Protein AF-A0A7R8UCW3-F1 (afdb_monomer_lite)

Radius of gyration: 15.8 Å; chains: 1; bounding box: 30×34×43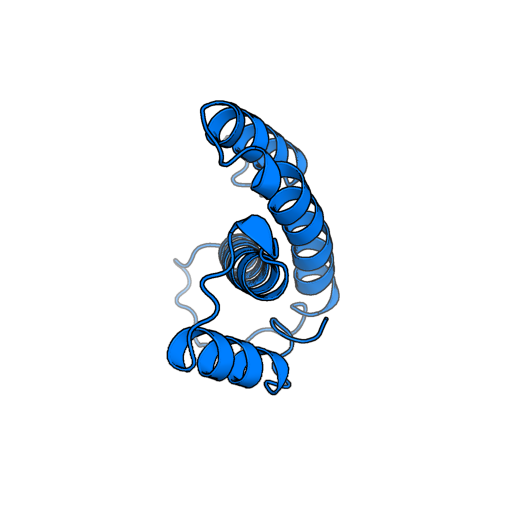 Å

Foldseek 3Di:
DPPPDDDLVVVLVVLCVVQVPDPSNVCSVLLNVQLVVLLVLCVVPVPDPPPDPDPPPDDDCSVVSSVVLSVLSCLLVPDPVPDDPDPVSVVVSVVLCPDPDSSSDD

Organism: Hermetia illucens (NCBI:txid343691)

InterPro domains:
  IPR052295 Odorant-binding protein [PTHR21066] (4-102)

pLDDT: mean 79.79, std 14.68, range [34.44, 97.31]

Sequence (106 aa):
MTSNEFILDKVKENVQTIFNQTNTALFIPILGDGLERCSKFVTENMDTPIEVYLPEDMCDPIPALIAQCTLVDSFLNCPKEQWEDSAACNDVRNFFKSCKHPLFKF

Secondary structure (DSSP, 8-state):
-------HHHHHHHHHHHHTTSGGGGHHHHHHHHHHHHHHHHHHHTTS-------TTPPPSHHHHHHHHHHHHHHHT--TTT----HHHHHHHHHHHH---GGG--

Structure (mmCIF, N/CA/C/O backbone):
data_AF-A0A7R8UCW3-F1
#
_entry.id   AF-A0A7R8UCW3-F1
#
loop_
_atom_site.group_PDB
_atom_site.id
_atom_site.type_symbol
_atom_site.label_atom_id
_atom_site.label_alt_id
_atom_site.label_comp_id
_atom_site.label_asym_id
_atom_site.label_entity_id
_atom_site.label_seq_id
_atom_site.pdbx_PDB_ins_code
_atom_site.Cartn_x
_atom_site.Cartn_y
_atom_site.Cartn_z
_atom_site.occupancy
_atom_site.B_iso_or_equiv
_atom_site.auth_seq_id
_atom_site.auth_comp_id
_atom_site.auth_asym_id
_atom_site.auth_atom_id
_atom_site.pdbx_PDB_model_num
ATOM 1 N N . MET A 1 1 ? 9.633 15.488 -26.936 1.00 34.44 1 MET A N 1
ATOM 2 C CA . MET A 1 1 ? 9.111 14.218 -26.396 1.00 34.44 1 MET A CA 1
ATOM 3 C C . MET A 1 1 ?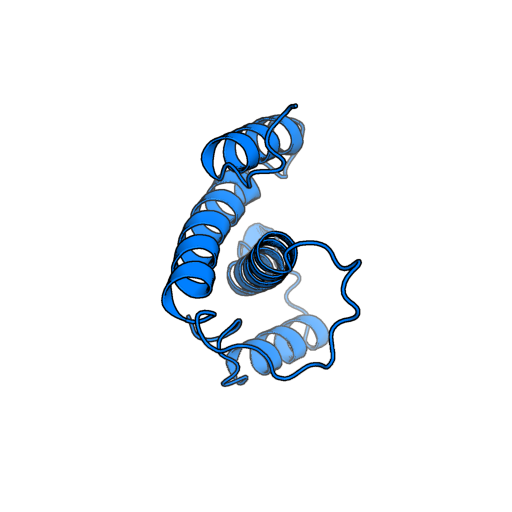 9.197 14.321 -24.888 1.00 34.44 1 MET A C 1
ATOM 5 O O . MET A 1 1 ? 10.302 14.396 -24.374 1.00 34.44 1 MET A O 1
ATOM 9 N N . THR A 1 2 ? 8.075 14.458 -24.188 1.00 45.78 2 THR A N 1
ATOM 10 C CA . THR A 1 2 ? 8.047 14.235 -22.735 1.00 45.78 2 THR A CA 1
ATOM 11 C C . THR A 1 2 ? 8.254 12.738 -22.527 1.00 45.78 2 THR A C 1
ATOM 13 O O . THR A 1 2 ? 7.538 11.960 -23.156 1.00 45.78 2 THR A O 1
ATOM 16 N N . SER A 1 3 ? 9.256 12.313 -21.752 1.00 54.34 3 SER A N 1
ATOM 17 C CA . SER A 1 3 ? 9.363 10.890 -21.416 1.00 54.34 3 SER A CA 1
ATOM 18 C C . SER A 1 3 ? 8.113 10.507 -20.617 1.00 54.34 3 SER A C 1
ATOM 20 O O . SER A 1 3 ? 7.733 11.207 -19.678 1.00 54.34 3 SER A O 1
ATOM 22 N N . ASN A 1 4 ? 7.433 9.431 -21.016 1.00 64.19 4 ASN A N 1
ATOM 23 C CA . ASN A 1 4 ? 6.308 8.851 -20.271 1.00 64.19 4 ASN A CA 1
ATOM 24 C C . ASN A 1 4 ? 6.834 8.017 -19.090 1.00 64.19 4 ASN A C 1
ATOM 26 O O . ASN A 1 4 ? 6.393 6.896 -18.858 1.00 64.19 4 ASN A O 1
ATOM 30 N N . GLU A 1 5 ? 7.842 8.539 -18.398 1.00 71.75 5 GLU A N 1
ATOM 31 C CA . GLU A 1 5 ? 8.523 7.846 -17.318 1.00 71.75 5 GLU A CA 1
ATOM 32 C C . GLU A 1 5 ? 7.725 7.992 -16.022 1.00 71.75 5 GLU A C 1
ATOM 34 O O . GLU A 1 5 ? 7.220 9.069 -15.688 1.00 71.75 5 GLU A O 1
ATOM 39 N N . PHE A 1 6 ? 7.602 6.891 -15.287 1.00 77.12 6 PHE A N 1
ATOM 40 C CA . PHE A 1 6 ? 7.010 6.907 -13.961 1.00 77.12 6 PHE A CA 1
ATOM 41 C C . PHE A 1 6 ? 7.984 7.543 -12.965 1.00 77.12 6 PHE A C 1
ATOM 43 O O . PHE A 1 6 ? 9.042 6.990 -12.678 1.00 77.12 6 PHE A O 1
ATOM 50 N N . ILE A 1 7 ? 7.615 8.701 -12.414 1.00 87.12 7 ILE A N 1
ATOM 51 C CA . ILE A 1 7 ? 8.439 9.441 -11.450 1.00 87.12 7 ILE A CA 1
ATOM 52 C C . ILE A 1 7 ? 7.782 9.348 -10.072 1.00 87.12 7 ILE A C 1
ATOM 54 O O . ILE A 1 7 ? 6.850 10.099 -9.771 1.00 87.12 7 ILE A O 1
ATOM 58 N N . LEU A 1 8 ? 8.277 8.434 -9.233 1.00 84.81 8 LEU A N 1
ATOM 59 C CA . LEU A 1 8 ? 7.721 8.136 -7.907 1.00 84.81 8 LEU A CA 1
ATOM 60 C C . LEU A 1 8 ? 7.545 9.390 -7.037 1.00 84.81 8 LEU A C 1
ATOM 62 O O . LEU A 1 8 ? 6.487 9.584 -6.439 1.00 84.81 8 LEU A O 1
ATOM 66 N N . ASP A 1 9 ? 8.545 10.270 -7.003 1.00 89.94 9 ASP A N 1
ATOM 67 C CA . ASP A 1 9 ? 8.507 11.478 -6.170 1.00 89.94 9 ASP A CA 1
ATOM 68 C C . ASP A 1 9 ? 7.394 12.440 -6.593 1.00 89.94 9 ASP A C 1
ATOM 70 O O . ASP A 1 9 ? 6.686 12.991 -5.751 1.00 89.94 9 ASP A O 1
ATOM 74 N N . LYS A 1 10 ? 7.152 12.558 -7.903 1.00 89.12 10 LYS A N 1
ATOM 75 C CA . LYS A 1 10 ? 6.061 13.376 -8.442 1.00 89.12 10 LYS A CA 1
ATOM 76 C C . LYS A 1 10 ? 4.691 12.780 -8.111 1.00 89.12 10 LYS A C 1
ATOM 78 O O . LYS A 1 10 ? 3.731 13.511 -7.875 1.00 89.12 10 LYS A O 1
ATOM 83 N N . VAL A 1 11 ? 4.584 11.451 -8.067 1.00 87.94 11 VAL A N 1
ATOM 84 C CA . VAL A 1 11 ? 3.355 10.769 -7.629 1.00 87.94 11 VAL A CA 1
ATOM 85 C C . VAL A 1 11 ? 3.091 11.036 -6.145 1.00 87.94 11 VAL A C 1
ATOM 87 O O . VAL A 1 11 ? 1.962 11.368 -5.786 1.00 87.94 11 VAL A O 1
ATOM 90 N N . LYS A 1 12 ? 4.117 10.975 -5.288 1.00 88.19 12 LYS A N 1
ATOM 91 C CA . LYS A 1 12 ? 3.990 11.300 -3.857 1.00 88.19 12 LYS A CA 1
ATOM 92 C C . LYS A 1 12 ? 3.591 12.759 -3.617 1.00 88.19 12 LYS A C 1
ATOM 94 O O . LYS A 1 12 ? 2.715 13.018 -2.795 1.00 88.19 12 LYS A O 1
ATOM 99 N N . GLU A 1 13 ? 4.180 13.701 -4.350 1.00 89.12 13 GLU A N 1
ATOM 100 C CA . GLU A 1 13 ? 3.813 15.124 -4.286 1.00 89.12 13 GLU A CA 1
ATOM 101 C C . GLU A 1 13 ? 2.334 15.345 -4.655 1.00 89.12 13 GLU A C 1
ATOM 103 O O . GLU A 1 13 ? 1.600 16.065 -3.969 1.00 89.12 13 GLU A O 1
ATOM 108 N N . ASN A 1 14 ? 1.857 14.660 -5.700 1.00 87.12 14 ASN A N 1
ATOM 109 C CA . ASN A 1 14 ? 0.448 14.698 -6.088 1.00 87.12 14 ASN A CA 1
ATOM 110 C C . ASN A 1 14 ? -0.466 14.125 -4.994 1.00 87.12 14 ASN A C 1
ATOM 112 O O . ASN A 1 14 ? -1.510 14.713 -4.711 1.00 87.12 14 ASN A O 1
ATOM 116 N N . VAL A 1 15 ? -0.077 13.017 -4.348 1.00 86.25 15 VAL A N 1
ATOM 117 C CA . VAL A 1 15 ? -0.819 12.460 -3.203 1.00 86.25 15 VAL A CA 1
ATOM 118 C C . VAL A 1 15 ? -0.931 13.491 -2.084 1.00 86.25 15 VAL A C 1
ATOM 120 O O . VAL A 1 15 ? -2.032 13.737 -1.600 1.00 86.25 15 VAL A O 1
ATOM 123 N N . GLN A 1 16 ? 0.165 14.152 -1.707 1.00 85.19 16 GLN A N 1
ATOM 124 C CA . GLN A 1 16 ? 0.126 15.199 -0.680 1.00 85.19 16 GLN A CA 1
ATOM 125 C C . GLN A 1 16 ? -0.841 16.323 -1.065 1.00 85.19 16 GLN A C 1
ATOM 127 O O . GLN A 1 16 ? -1.685 16.718 -0.264 1.00 85.19 16 GLN A O 1
ATOM 132 N N . THR A 1 17 ? -0.776 16.798 -2.309 1.00 85.31 17 THR A N 1
ATOM 133 C CA . THR A 1 17 ? -1.623 17.897 -2.792 1.00 85.31 17 THR A CA 1
ATOM 134 C C . THR A 1 17 ? -3.112 17.537 -2.765 1.00 85.31 17 THR A C 1
ATOM 136 O O . THR A 1 17 ? -3.926 18.345 -2.317 1.00 85.31 17 THR A O 1
ATOM 139 N N . ILE A 1 18 ? -3.476 16.326 -3.199 1.00 82.12 18 ILE A N 1
ATOM 140 C CA . ILE A 1 18 ? -4.870 15.855 -3.233 1.00 82.12 18 ILE A CA 1
ATOM 141 C C . ILE A 1 18 ? -5.412 15.644 -1.812 1.00 82.12 18 ILE A C 1
ATOM 143 O O . ILE A 1 18 ? -6.531 16.046 -1.500 1.00 82.12 18 ILE A O 1
ATOM 147 N N . PHE A 1 19 ? -4.622 15.023 -0.936 1.00 80.50 19 PHE A N 1
ATOM 148 C CA . PHE A 1 19 ? -5.092 14.568 0.374 1.00 80.50 19 PHE A CA 1
ATOM 149 C C . PHE A 1 19 ? -4.972 15.623 1.483 1.00 80.50 19 PHE A C 1
ATOM 151 O O . PHE A 1 19 ? -5.566 15.441 2.548 1.00 80.50 19 PHE A O 1
ATOM 158 N N . ASN A 1 20 ? -4.292 16.746 1.229 1.00 73.50 20 ASN A N 1
ATOM 159 C CA . ASN A 1 20 ? -4.194 17.885 2.151 1.00 73.50 20 ASN A CA 1
ATOM 160 C C . ASN A 1 20 ? -5.523 18.627 2.382 1.00 73.50 20 ASN A C 1
ATOM 162 O O . ASN A 1 20 ? -5.585 19.511 3.234 1.00 73.50 20 ASN A O 1
ATOM 166 N N . GLN A 1 21 ? -6.587 18.306 1.640 1.00 60.38 21 GLN A N 1
ATOM 167 C CA . GLN A 1 21 ? -7.823 19.092 1.661 1.00 60.38 21 GLN A CA 1
ATOM 168 C C . GLN A 1 21 ? -8.935 18.563 2.593 1.00 60.38 21 GLN A C 1
ATOM 170 O O . GLN A 1 21 ? -9.996 19.179 2.635 1.00 60.38 21 GLN A O 1
ATOM 175 N N . THR A 1 22 ? -8.752 17.481 3.374 1.00 60.22 22 THR A N 1
ATOM 176 C CA . THR A 1 22 ? -9.830 16.931 4.243 1.00 60.22 22 THR A CA 1
ATOM 177 C C . THR A 1 22 ? -9.325 16.103 5.455 1.00 60.22 22 THR A C 1
ATOM 179 O O . THR A 1 22 ? -8.121 16.015 5.697 1.00 60.22 22 THR A O 1
ATOM 182 N N . ASN A 1 23 ? -10.236 15.416 6.180 1.00 65.50 23 ASN A N 1
ATOM 183 C CA . ASN A 1 23 ? -9.953 14.343 7.168 1.00 65.50 23 ASN A CA 1
ATOM 184 C C . ASN A 1 23 ? -9.110 13.173 6.609 1.00 65.50 23 ASN A C 1
ATOM 186 O O . ASN A 1 23 ? -8.789 12.231 7.330 1.00 65.50 23 ASN A O 1
ATOM 190 N N . THR A 1 24 ? -8.736 13.216 5.332 1.00 74.75 24 THR A N 1
ATOM 191 C CA . THR A 1 24 ? -7.895 12.219 4.683 1.00 74.75 24 THR A CA 1
ATOM 192 C C . THR A 1 24 ? -6.394 12.453 4.866 1.00 74.75 24 THR A C 1
ATOM 194 O O . THR A 1 24 ? -5.607 11.674 4.337 1.00 74.75 24 THR A O 1
ATOM 197 N N . ALA A 1 25 ? -5.968 13.476 5.616 1.00 82.56 25 ALA A N 1
ATOM 198 C CA . ALA A 1 25 ? -4.548 13.722 5.900 1.00 82.56 25 ALA A CA 1
ATOM 199 C C . ALA A 1 25 ? -3.840 12.499 6.524 1.00 82.56 25 ALA A C 1
ATOM 201 O O . ALA A 1 25 ? -2.666 12.257 6.255 1.00 82.56 25 ALA A O 1
ATOM 202 N N . LEU A 1 26 ? -4.574 11.674 7.284 1.00 85.06 26 LEU A N 1
ATOM 203 C CA . LEU A 1 26 ? -4.084 10.407 7.845 1.00 85.06 26 LEU A CA 1
ATOM 204 C C . LEU A 1 26 ? -3.657 9.386 6.773 1.00 85.06 26 LEU A C 1
ATOM 206 O O . LEU A 1 26 ? -2.842 8.512 7.058 1.00 85.06 26 LEU A O 1
ATOM 210 N N . PHE A 1 27 ? -4.164 9.498 5.541 1.00 86.50 27 PHE A N 1
ATOM 211 C CA . PHE A 1 27 ? -3.790 8.619 4.430 1.00 86.50 27 PHE A CA 1
ATOM 212 C C . PHE A 1 27 ? -2.516 9.060 3.706 1.00 86.50 27 PHE A C 1
ATOM 214 O O . PHE A 1 27 ? -1.941 8.246 2.992 1.00 86.50 27 PHE A O 1
ATOM 221 N N . ILE A 1 28 ? -2.035 10.295 3.894 1.00 89.06 28 ILE A N 1
ATOM 222 C CA . ILE A 1 28 ? -0.795 10.779 3.263 1.00 89.06 28 ILE A CA 1
ATOM 223 C C . ILE A 1 28 ? 0.406 9.879 3.600 1.00 89.06 28 ILE A C 1
ATOM 225 O O . ILE A 1 28 ? 1.037 9.395 2.660 1.00 89.06 28 ILE A O 1
ATOM 229 N N . PRO A 1 29 ? 0.729 9.606 4.883 1.00 89.88 29 PRO A N 1
ATOM 230 C CA . PRO A 1 29 ? 1.841 8.713 5.208 1.00 89.88 29 PRO A CA 1
ATOM 231 C C . PRO A 1 29 ? 1.585 7.275 4.735 1.00 89.88 29 PRO A C 1
ATOM 233 O O . PRO A 1 29 ? 2.491 6.633 4.224 1.00 89.88 29 PRO A O 1
ATOM 236 N N . ILE A 1 30 ? 0.342 6.787 4.805 1.00 90.38 30 ILE A N 1
ATOM 237 C CA . ILE A 1 30 ? -0.004 5.419 4.382 1.00 90.38 30 ILE A CA 1
ATOM 238 C C . ILE A 1 30 ? 0.229 5.224 2.885 1.00 90.38 30 ILE A C 1
ATOM 240 O O . ILE A 1 30 ? 0.857 4.252 2.472 1.00 90.38 30 ILE A O 1
ATOM 244 N N . LEU A 1 31 ? -0.264 6.153 2.069 1.00 90.88 31 LEU A N 1
ATOM 245 C CA . LEU A 1 31 ? -0.091 6.115 0.623 1.00 90.88 31 LEU A CA 1
ATOM 246 C C . LEU A 1 31 ? 1.364 6.384 0.233 1.00 90.88 31 LEU A C 1
ATOM 248 O O . LEU A 1 31 ? 1.859 5.739 -0.683 1.00 90.88 31 LEU A O 1
ATOM 252 N N . GLY A 1 32 ? 2.058 7.290 0.928 1.00 91.50 32 GLY A N 1
ATOM 253 C CA . GLY A 1 32 ? 3.480 7.561 0.708 1.00 9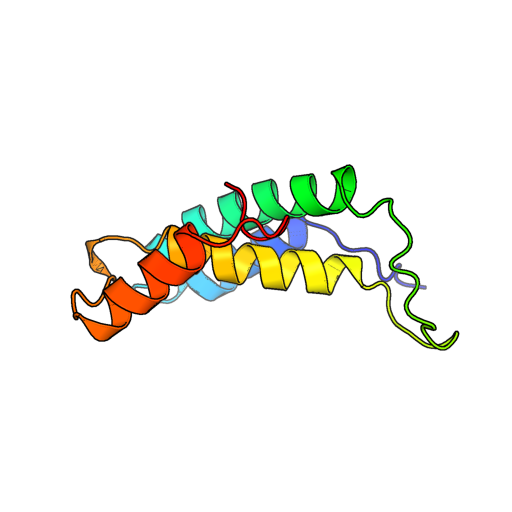1.50 32 GLY A CA 1
ATOM 254 C C . GLY A 1 32 ? 4.352 6.328 0.948 1.00 91.50 32 GLY A C 1
ATOM 255 O O . GLY A 1 32 ? 5.092 5.916 0.053 1.00 91.50 32 GLY A O 1
ATOM 256 N N . ASP A 1 33 ? 4.201 5.693 2.109 1.00 91.31 33 ASP A N 1
ATOM 257 C CA . ASP A 1 33 ? 4.950 4.488 2.466 1.00 91.31 33 ASP A CA 1
ATOM 258 C C . ASP A 1 33 ? 4.553 3.295 1.580 1.00 91.31 33 ASP A C 1
ATOM 260 O O . ASP A 1 33 ? 5.399 2.497 1.169 1.00 91.31 33 ASP A O 1
ATOM 264 N N . GLY A 1 34 ? 3.260 3.176 1.256 1.00 91.12 34 GLY A N 1
ATOM 265 C CA . GLY A 1 34 ? 2.741 2.162 0.343 1.00 91.12 34 GLY A CA 1
ATOM 266 C C . GLY A 1 34 ? 3.306 2.316 -1.070 1.00 91.12 34 GLY A C 1
ATOM 267 O O . GLY A 1 34 ? 3.690 1.325 -1.683 1.00 91.12 34 GLY A O 1
ATOM 268 N N . LEU A 1 35 ? 3.425 3.545 -1.584 1.00 92.00 35 LEU A N 1
ATOM 269 C CA . LEU A 1 35 ? 4.071 3.839 -2.869 1.00 92.00 35 LEU A CA 1
ATOM 270 C C . LEU A 1 35 ? 5.546 3.423 -2.870 1.00 92.00 35 LEU A C 1
ATOM 272 O O . LEU A 1 35 ? 6.012 2.855 -3.854 1.00 92.00 35 LEU A O 1
ATOM 276 N N . GLU A 1 36 ? 6.280 3.658 -1.781 1.00 91.75 36 GLU A N 1
ATOM 277 C CA . GLU A 1 36 ? 7.682 3.232 -1.660 1.00 91.75 36 GLU A CA 1
ATOM 278 C C . GLU A 1 36 ? 7.829 1.715 -1.652 1.00 91.75 36 GLU A C 1
ATOM 280 O O . GLU A 1 36 ? 8.569 1.163 -2.473 1.00 91.75 36 GLU A O 1
ATOM 285 N N . ARG A 1 37 ? 7.099 1.035 -0.756 1.00 89.94 37 ARG A N 1
ATOM 286 C CA . ARG A 1 37 ? 7.117 -0.430 -0.657 1.00 89.94 37 ARG A CA 1
ATOM 287 C C . ARG A 1 37 ? 6.746 -1.072 -1.987 1.00 89.94 37 ARG A C 1
ATOM 289 O O . ARG A 1 37 ? 7.444 -1.973 -2.445 1.00 89.94 37 ARG A O 1
ATOM 296 N N . CYS A 1 38 ? 5.682 -0.585 -2.617 1.00 89.88 38 CYS A N 1
ATOM 297 C CA . CYS A 1 38 ? 5.168 -1.137 -3.861 1.00 89.88 38 CYS A CA 1
ATOM 298 C C . CYS A 1 38 ? 6.045 -0.840 -5.067 1.00 89.88 38 CYS A C 1
ATOM 300 O O . CYS A 1 38 ? 6.253 -1.736 -5.881 1.00 89.88 38 CYS A O 1
ATOM 302 N N . SER A 1 39 ? 6.591 0.374 -5.173 1.00 89.62 39 SER A N 1
ATOM 303 C CA . SER A 1 39 ? 7.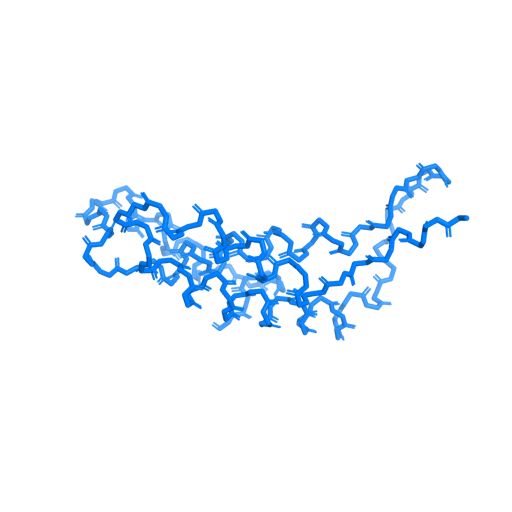548 0.698 -6.230 1.00 89.62 39 SER A CA 1
ATOM 304 C C . SER A 1 39 ? 8.745 -0.237 -6.147 1.00 89.62 39 SER A C 1
ATOM 306 O O . SER A 1 39 ? 9.067 -0.876 -7.141 1.00 89.62 39 SER A O 1
ATOM 308 N N . LYS A 1 40 ? 9.340 -0.384 -4.956 1.00 87.88 40 LYS A N 1
ATOM 309 C CA . LYS A 1 40 ? 10.470 -1.289 -4.732 1.00 87.88 40 LYS A CA 1
ATOM 310 C C . LYS A 1 40 ? 10.110 -2.735 -5.076 1.00 87.88 40 LYS A C 1
ATOM 312 O O . LYS A 1 40 ? 10.816 -3.379 -5.846 1.00 87.88 40 LYS A O 1
ATOM 317 N N . PHE A 1 41 ? 8.991 -3.227 -4.542 1.00 85.38 41 PHE A N 1
ATOM 318 C CA . PHE A 1 41 ? 8.524 -4.589 -4.771 1.00 85.38 41 PHE A CA 1
ATOM 319 C C . PHE A 1 41 ? 8.355 -4.890 -6.268 1.00 85.38 41 PHE A C 1
ATOM 321 O O . PHE A 1 41 ? 8.898 -5.881 -6.756 1.00 85.38 41 PHE A O 1
ATOM 328 N N . VAL A 1 42 ? 7.642 -4.027 -6.999 1.00 83.62 42 VAL A N 1
ATOM 329 C CA . VAL A 1 42 ? 7.393 -4.195 -8.435 1.00 83.62 42 VAL A CA 1
ATOM 330 C C . VAL A 1 42 ? 8.708 -4.155 -9.210 1.00 83.62 42 VAL A C 1
ATOM 332 O O . VAL A 1 42 ? 8.962 -5.072 -9.982 1.00 83.62 42 VAL A O 1
ATOM 335 N N . THR A 1 43 ? 9.583 -3.177 -8.956 1.00 82.12 43 THR A N 1
ATOM 336 C CA . THR A 1 43 ? 10.866 -3.074 -9.673 1.00 82.12 43 THR A CA 1
ATOM 337 C C . THR A 1 43 ? 11.810 -4.245 -9.406 1.00 82.12 43 THR A C 1
ATOM 339 O O . THR A 1 43 ? 12.573 -4.612 -10.287 1.00 82.12 43 THR A O 1
ATOM 342 N N . GLU A 1 44 ? 11.774 -4.842 -8.210 1.00 83.38 44 GLU A N 1
ATOM 343 C CA . GLU A 1 44 ? 12.671 -5.948 -7.841 1.00 83.38 44 GLU A CA 1
ATOM 344 C C . GLU A 1 44 ? 12.137 -7.332 -8.246 1.00 83.38 44 GLU A C 1
ATOM 346 O O . GLU A 1 44 ? 12.915 -8.276 -8.350 1.00 83.38 44 GLU A O 1
ATOM 351 N N . ASN A 1 45 ? 10.819 -7.487 -8.433 1.00 75.50 45 ASN A N 1
ATOM 352 C CA . ASN A 1 45 ? 10.188 -8.807 -8.593 1.00 75.50 45 ASN A CA 1
ATOM 353 C C . ASN A 1 45 ? 9.445 -8.996 -9.924 1.00 75.50 45 ASN A C 1
ATOM 355 O O . ASN A 1 45 ? 9.137 -10.134 -10.280 1.00 75.50 45 ASN A O 1
ATOM 359 N N . MET A 1 46 ? 9.158 -7.924 -10.668 1.00 68.75 46 MET A N 1
ATOM 360 C CA . MET A 1 46 ? 8.466 -7.988 -11.966 1.00 68.75 46 MET A CA 1
ATOM 361 C C . MET A 1 46 ? 9.427 -8.016 -13.166 1.00 68.75 46 MET A C 1
ATOM 363 O O . MET A 1 46 ? 9.025 -7.714 -14.281 1.00 68.75 46 MET A O 1
ATOM 367 N N . ASP A 1 47 ? 10.672 -8.457 -12.957 1.00 58.50 47 ASP A N 1
ATOM 368 C CA . ASP A 1 47 ? 11.613 -8.830 -14.031 1.00 58.50 47 ASP A CA 1
ATOM 369 C C . ASP A 1 47 ? 11.210 -10.135 -14.745 1.00 58.50 47 ASP A C 1
ATOM 371 O O . ASP A 1 47 ? 11.818 -10.544 -15.735 1.00 58.50 47 ASP A O 1
ATOM 375 N N . THR A 1 48 ? 10.178 -10.823 -14.245 1.00 51.19 48 THR A N 1
ATOM 376 C CA . THR A 1 48 ? 9.583 -11.938 -14.977 1.00 51.19 48 THR A CA 1
ATOM 377 C C . THR A 1 48 ? 8.719 -11.359 -16.091 1.00 51.19 48 THR A C 1
ATOM 379 O O . THR A 1 48 ? 7.753 -10.655 -15.787 1.00 51.19 48 THR A O 1
ATOM 382 N N . PRO A 1 49 ? 9.015 -11.651 -17.375 1.00 46.91 49 PRO A N 1
ATOM 383 C CA . PRO A 1 49 ? 8.059 -11.369 -18.420 1.00 46.91 49 PRO A CA 1
ATOM 384 C C . PRO A 1 49 ? 6.822 -12.157 -18.030 1.00 46.91 49 PRO A C 1
ATOM 386 O O . PRO A 1 49 ? 6.838 -13.389 -18.003 1.00 46.91 49 PRO A O 1
ATOM 389 N N . ILE A 1 50 ? 5.760 -11.452 -17.650 1.00 51.59 50 ILE A N 1
ATOM 390 C CA . ILE A 1 50 ? 4.458 -12.080 -17.641 1.00 51.59 50 ILE A CA 1
ATOM 391 C C . ILE A 1 50 ? 4.308 -12.516 -19.099 1.00 51.59 50 ILE A C 1
ATOM 393 O O . ILE A 1 50 ? 4.225 -11.654 -19.973 1.00 51.59 50 ILE A O 1
ATOM 397 N N . GLU A 1 51 ? 4.375 -13.822 -19.384 1.00 47.00 51 GLU A N 1
ATOM 398 C CA . GLU A 1 51 ? 4.083 -14.400 -20.705 1.00 47.00 51 GLU A CA 1
ATOM 399 C C . GLU A 1 51 ? 2.586 -14.221 -21.008 1.00 47.00 51 GLU A C 1
ATOM 401 O O . GLU A 1 51 ? 1.848 -15.145 -21.337 1.00 47.00 51 GLU A O 1
ATOM 406 N N . VAL A 1 52 ? 2.077 -13.009 -20.839 1.00 52.75 52 VAL A N 1
ATOM 407 C CA . VAL A 1 52 ? 0.868 -12.589 -21.497 1.00 52.75 52 VAL A CA 1
ATOM 408 C C . VAL A 1 52 ? 1.330 -12.233 -22.897 1.00 52.75 52 VAL A C 1
ATOM 410 O O . VAL A 1 52 ? 2.260 -11.448 -23.076 1.00 52.75 52 VAL A O 1
ATOM 413 N N . TYR A 1 53 ? 0.684 -12.821 -23.896 1.00 53.56 53 TYR A N 1
ATOM 414 C CA . TYR A 1 53 ? 0.683 -12.289 -25.253 1.00 53.56 53 TYR A CA 1
ATOM 415 C C . TYR A 1 53 ? 0.093 -10.873 -25.199 1.00 53.56 53 TYR A C 1
ATOM 417 O O . TYR A 1 53 ? -1.102 -10.669 -25.407 1.00 53.56 53 TYR A O 1
ATOM 425 N N . LEU A 1 54 ? 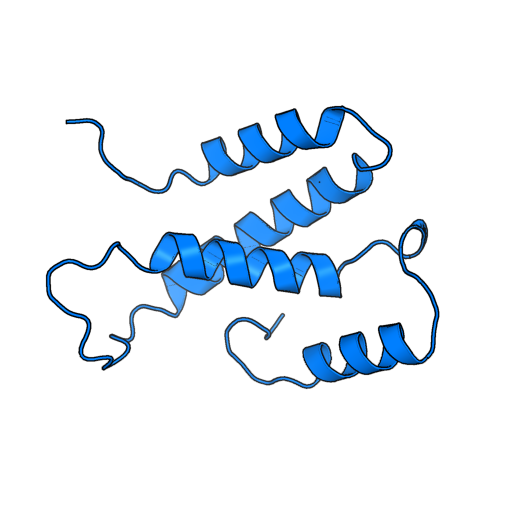0.917 -9.904 -24.812 1.00 57.06 54 LEU A N 1
ATOM 426 C CA . LEU A 1 54 ? 0.571 -8.501 -24.784 1.00 57.06 54 LEU A CA 1
ATOM 427 C C . LEU A 1 54 ? 0.738 -7.988 -26.222 1.00 57.06 54 LEU A C 1
ATOM 429 O O . LEU A 1 54 ? 1.853 -8.054 -26.740 1.00 57.06 54 LEU A O 1
ATOM 433 N N . PRO A 1 55 ? -0.329 -7.537 -26.910 1.00 63.16 55 PRO A N 1
ATOM 434 C CA . PRO A 1 55 ? -0.184 -6.843 -28.188 1.00 63.16 55 PRO A CA 1
ATOM 435 C C . PRO A 1 55 ? 0.854 -5.713 -28.107 1.00 63.16 55 PRO A C 1
ATOM 437 O O . PRO A 1 55 ? 0.965 -5.048 -27.077 1.00 63.16 55 PRO A O 1
ATOM 440 N N . GLU A 1 56 ? 1.578 -5.492 -29.210 1.00 63.31 56 GLU A N 1
ATOM 441 C CA . GLU A 1 56 ? 2.702 -4.541 -29.329 1.00 63.31 56 GLU A CA 1
ATOM 442 C C . GLU A 1 56 ? 2.343 -3.088 -28.946 1.00 63.31 56 GLU A C 1
ATOM 444 O O . GLU A 1 56 ? 3.232 -2.295 -28.646 1.00 63.31 56 GLU A O 1
ATOM 449 N N . ASP A 1 57 ? 1.050 -2.757 -28.885 1.00 72.00 57 ASP A N 1
ATOM 450 C CA . ASP A 1 57 ? 0.523 -1.421 -28.583 1.00 72.00 57 ASP A CA 1
ATOM 451 C C . ASP A 1 57 ? 0.211 -1.169 -27.093 1.00 72.00 57 ASP A C 1
ATOM 453 O O . ASP A 1 57 ? -0.458 -0.184 -26.763 1.00 72.00 57 ASP A O 1
ATOM 457 N N . MET A 1 58 ? 0.620 -2.043 -26.166 1.00 70.12 58 MET A N 1
ATOM 458 C CA . MET A 1 58 ? 0.304 -1.832 -24.749 1.00 70.12 58 MET A CA 1
ATOM 459 C C . MET A 1 58 ? 1.285 -0.934 -24.000 1.00 70.12 58 MET A C 1
ATOM 461 O O . MET A 1 58 ? 2.497 -0.966 -24.194 1.00 70.12 58 MET A O 1
ATOM 465 N N . CYS A 1 59 ? 0.711 -0.129 -23.100 1.00 76.50 59 CYS A N 1
ATOM 466 C CA . CYS A 1 59 ? 1.448 0.668 -22.131 1.00 76.50 59 CYS A CA 1
ATOM 467 C C . CYS A 1 59 ? 2.335 -0.224 -21.258 1.00 76.50 59 CYS A C 1
ATOM 469 O O . CYS A 1 59 ? 1.980 -1.364 -20.955 1.00 76.50 59 CYS A O 1
ATOM 471 N N . ASP A 1 60 ? 3.434 0.350 -20.776 1.00 77.75 60 ASP A N 1
ATOM 472 C CA . ASP A 1 60 ? 4.221 -0.238 -19.698 1.00 77.75 60 ASP A CA 1
ATOM 473 C C . ASP A 1 60 ? 3.291 -0.602 -18.512 1.00 77.75 60 ASP A C 1
ATOM 475 O O . ASP A 1 60 ? 2.568 0.274 -18.018 1.00 77.75 60 ASP A O 1
ATOM 479 N N . PRO A 1 61 ? 3.246 -1.875 -18.070 1.00 79.12 61 PRO A N 1
ATOM 480 C CA . PRO A 1 61 ? 2.372 -2.308 -16.984 1.00 79.12 61 PRO A CA 1
ATOM 481 C C . PRO A 1 61 ? 2.855 -1.859 -15.597 1.00 79.12 61 PRO A C 1
ATOM 483 O O . PRO A 1 61 ? 2.070 -1.885 -14.645 1.00 79.12 61 PRO A O 1
ATOM 486 N N . ILE A 1 62 ? 4.117 -1.439 -15.453 1.00 83.81 62 ILE A N 1
ATOM 487 C CA . ILE A 1 62 ? 4.741 -1.128 -14.161 1.00 83.81 62 ILE A CA 1
ATOM 488 C C . ILE A 1 62 ? 3.953 -0.077 -13.358 1.00 83.81 62 ILE A C 1
ATOM 490 O O . ILE A 1 62 ? 3.635 -0.353 -12.197 1.00 83.81 62 ILE A O 1
ATOM 494 N N . PRO A 1 63 ? 3.535 1.077 -13.920 1.00 84.88 63 PRO A N 1
ATOM 495 C CA . PRO A 1 63 ? 2.767 2.071 -13.170 1.00 84.88 63 PRO A CA 1
ATOM 496 C C . PRO A 1 63 ? 1.436 1.528 -12.635 1.00 84.88 63 PRO A C 1
ATOM 498 O O . PRO A 1 63 ? 1.037 1.852 -11.515 1.00 84.88 63 PRO A O 1
ATOM 501 N N . ALA A 1 64 ? 0.753 0.684 -13.415 1.00 84.25 64 ALA A N 1
ATOM 502 C CA .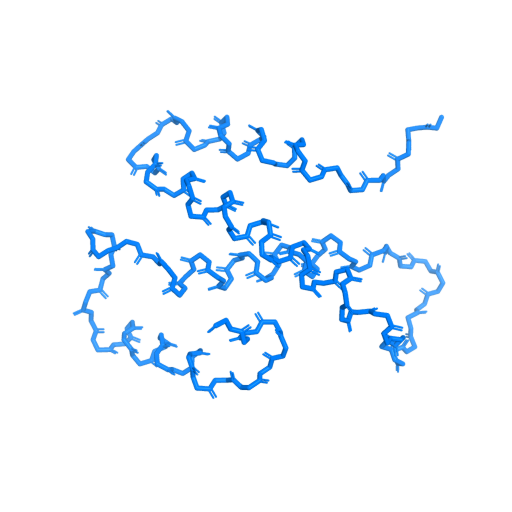 ALA A 1 64 ? -0.518 0.085 -13.014 1.00 84.25 64 ALA A CA 1
ATOM 503 C C . ALA A 1 64 ? -0.326 -0.927 -11.875 1.00 84.25 64 ALA A C 1
ATOM 505 O O . ALA A 1 64 ? -1.109 -0.944 -10.923 1.00 84.25 64 ALA A O 1
ATOM 506 N N . LEU A 1 65 ? 0.743 -1.723 -11.935 1.00 85.62 65 LEU A N 1
ATOM 507 C CA . LEU A 1 65 ? 1.100 -2.675 -10.884 1.00 85.62 65 LEU A CA 1
ATOM 508 C C . LEU A 1 65 ? 1.460 -1.968 -9.574 1.00 85.62 65 LEU A C 1
ATOM 510 O O . LEU A 1 65 ? 1.002 -2.391 -8.511 1.00 85.62 65 LEU A O 1
ATOM 514 N N . ILE A 1 66 ? 2.216 -0.866 -9.641 1.00 87.94 66 ILE A N 1
ATOM 515 C CA . ILE A 1 66 ? 2.529 -0.040 -8.467 1.00 87.94 66 ILE A CA 1
ATOM 516 C C . ILE A 1 66 ? 1.236 0.520 -7.867 1.00 87.94 66 ILE A C 1
ATOM 518 O O . ILE A 1 66 ? 1.010 0.362 -6.671 1.00 87.94 66 ILE A O 1
ATOM 522 N N . ALA A 1 67 ? 0.351 1.097 -8.686 1.00 88.25 67 ALA A N 1
ATOM 523 C CA . ALA A 1 67 ? -0.916 1.653 -8.212 1.00 88.25 67 ALA A CA 1
ATOM 524 C C . ALA A 1 67 ? -1.815 0.594 -7.548 1.00 88.25 67 ALA A C 1
ATOM 526 O O . ALA A 1 67 ? -2.369 0.834 -6.474 1.00 88.25 67 ALA A O 1
ATOM 527 N N . GLN A 1 68 ? -1.938 -0.591 -8.154 1.00 88.69 68 GLN A N 1
ATOM 528 C CA . GLN A 1 68 ? -2.737 -1.686 -7.603 1.00 88.69 68 GLN A CA 1
ATOM 529 C C . GLN A 1 68 ? -2.156 -2.211 -6.286 1.00 88.69 68 GLN A C 1
ATOM 531 O O . GLN A 1 68 ? -2.900 -2.460 -5.337 1.00 88.69 68 GLN A O 1
ATOM 536 N N . CYS A 1 69 ? -0.832 -2.342 -6.215 1.00 89.75 69 CYS A N 1
ATOM 537 C CA . CYS A 1 69 ? -0.131 -2.703 -4.992 1.00 89.75 69 CYS A CA 1
ATOM 538 C C . CYS A 1 69 ? -0.393 -1.675 -3.883 1.00 89.75 69 CYS A C 1
ATOM 540 O O . CYS A 1 69 ? -0.827 -2.047 -2.794 1.00 89.75 69 CYS A O 1
ATOM 542 N N . THR A 1 70 ? -0.206 -0.381 -4.167 1.00 91.62 70 THR A N 1
ATOM 543 C CA . THR A 1 70 ? -0.398 0.696 -3.186 1.00 91.62 70 THR A CA 1
ATOM 544 C C . THR A 1 70 ? -1.836 0.744 -2.682 1.00 91.62 70 THR A C 1
ATOM 546 O O . THR A 1 70 ? -2.060 0.960 -1.493 1.00 91.62 70 THR A O 1
ATOM 549 N N . LEU A 1 71 ? -2.819 0.495 -3.553 1.00 90.19 71 LEU A N 1
ATOM 550 C CA . LEU A 1 71 ? -4.218 0.421 -3.147 1.00 90.19 71 LEU A CA 1
ATOM 551 C C . LEU A 1 71 ? -4.436 -0.680 -2.101 1.00 90.19 71 LEU A C 1
ATOM 553 O O . LEU A 1 71 ? -5.039 -0.420 -1.059 1.00 90.19 71 LEU A O 1
ATOM 557 N N . VAL A 1 72 ? -3.920 -1.888 -2.336 1.00 90.00 72 VAL A N 1
ATOM 558 C CA . VAL A 1 72 ? -4.100 -2.991 -1.384 1.00 90.00 72 VAL A CA 1
ATOM 559 C C . VAL A 1 72 ? -3.287 -2.790 -0.109 1.00 90.00 72 VAL A C 1
ATOM 561 O O . VAL A 1 72 ? -3.814 -3.029 0.977 1.00 90.00 72 VAL A O 1
ATOM 564 N N . ASP A 1 73 ? -2.056 -2.288 -0.209 1.00 90.88 73 ASP A N 1
ATOM 565 C CA . ASP A 1 73 ? -1.253 -1.918 0.961 1.00 90.88 73 ASP A CA 1
ATOM 566 C C . ASP A 1 73 ? -1.994 -0.885 1.830 1.00 90.88 73 ASP A C 1
ATOM 568 O O . ASP A 1 73 ? -2.139 -1.082 3.038 1.00 90.88 73 ASP A O 1
ATOM 572 N N . SER A 1 74 ? -2.577 0.151 1.219 1.00 90.00 74 SER A N 1
ATOM 573 C CA . SER A 1 74 ? -3.333 1.176 1.947 1.00 90.00 74 SER A CA 1
ATOM 574 C C . SER A 1 74 ? -4.597 0.629 2.618 1.00 90.00 74 SER A C 1
ATOM 576 O O . SER A 1 74 ? -4.919 1.020 3.740 1.00 90.00 74 SER A O 1
ATOM 578 N N . PHE A 1 75 ? -5.283 -0.329 1.986 1.00 91.38 75 PHE A N 1
ATOM 579 C CA . PHE A 1 75 ? -6.421 -1.027 2.583 1.00 91.38 75 PHE A CA 1
ATOM 580 C C . PHE A 1 75 ? -5.991 -1.873 3.790 1.00 91.38 75 PHE A C 1
ATOM 582 O O . PHE A 1 75 ? -6.601 -1.808 4.861 1.00 91.38 75 PHE A O 1
ATOM 589 N N . LEU A 1 76 ? -4.906 -2.640 3.652 1.00 90.31 76 LEU A N 1
ATOM 590 C CA . LEU A 1 76 ? -4.380 -3.484 4.724 1.00 90.31 76 LEU A CA 1
ATOM 591 C C . LEU A 1 76 ? -3.857 -2.665 5.908 1.00 90.31 76 LEU A C 1
ATOM 593 O O . LEU A 1 76 ? -4.027 -3.100 7.052 1.00 90.31 76 LEU A O 1
ATOM 597 N N . ASN A 1 77 ? -3.319 -1.474 5.645 1.00 89.94 77 ASN A N 1
ATOM 598 C CA . ASN A 1 77 ? -2.773 -0.539 6.629 1.00 89.94 77 ASN A CA 1
ATOM 599 C C . ASN A 1 77 ? -3.735 0.597 7.017 1.00 89.94 77 ASN A C 1
ATOM 601 O O . ASN A 1 77 ? -3.317 1.545 7.677 1.00 89.94 77 ASN A O 1
ATOM 605 N N . CYS A 1 78 ? -5.020 0.500 6.655 1.00 90.19 78 CYS A N 1
ATOM 606 C CA . CYS A 1 78 ? -6.021 1.514 6.987 1.00 90.19 78 CYS A CA 1
ATOM 607 C C . CYS A 1 78 ? -6.022 1.821 8.507 1.00 90.19 78 CYS A C 1
ATOM 609 O O . CYS A 1 78 ? -6.035 0.858 9.298 1.00 90.19 78 CYS A O 1
ATOM 611 N N . PRO A 1 79 ? -5.999 3.114 8.923 1.00 88.19 79 PRO A N 1
ATOM 612 C CA . PRO A 1 79 ? -5.956 3.512 10.330 1.00 88.19 79 PRO A CA 1
ATOM 613 C C . PRO A 1 79 ? -7.132 2.939 11.109 1.00 88.19 79 PRO A C 1
ATOM 615 O O . PRO A 1 79 ? -8.242 2.849 10.586 1.00 88.19 79 PRO A O 1
ATOM 618 N N . LYS A 1 80 ? -6.923 2.613 12.387 1.00 89.44 80 LYS A N 1
ATOM 619 C CA . LYS A 1 80 ? -7.996 2.067 13.234 1.00 89.44 80 LYS A CA 1
ATOM 620 C C . LYS A 1 80 ? -9.156 3.048 13.382 1.00 89.44 80 LYS A C 1
ATOM 622 O O . LYS A 1 80 ? -10.300 2.624 13.427 1.00 89.44 80 LYS A O 1
ATOM 627 N N . GLU A 1 81 ? -8.862 4.343 13.405 1.00 88.50 81 GLU A N 1
ATOM 628 C CA . GLU A 1 81 ? -9.833 5.430 13.540 1.00 88.50 81 GLU A CA 1
ATOM 629 C C . GLU A 1 81 ? -10.720 5.595 12.297 1.00 88.50 81 GLU A C 1
ATOM 631 O O . GLU A 1 81 ? -11.762 6.237 12.377 1.00 88.50 81 GLU A O 1
ATOM 636 N N . GLN A 1 82 ? -10.293 5.059 11.148 1.00 89.25 82 GLN A N 1
ATOM 637 C CA . GLN A 1 82 ? -11.019 5.108 9.872 1.00 89.25 82 GLN A CA 1
ATOM 638 C C . GLN A 1 82 ? -11.543 3.729 9.447 1.00 89.25 82 GLN A C 1
ATOM 640 O O . GLN A 1 82 ? -12.234 3.611 8.436 1.00 89.25 82 GLN A O 1
ATOM 645 N N . TRP A 1 83 ? -11.187 2.677 10.186 1.00 92.69 83 TRP A N 1
ATOM 646 C CA . TRP A 1 83 ? -11.597 1.321 9.878 1.00 92.69 83 TRP A CA 1
ATOM 647 C C . TRP A 1 83 ? -13.021 1.072 10.366 1.00 92.69 83 TRP A C 1
ATOM 649 O O . TRP A 1 83 ? -13.309 1.181 11.556 1.00 92.69 83 TRP A O 1
ATOM 659 N N . GLU A 1 84 ? -13.895 0.675 9.446 1.00 94.88 84 GLU A N 1
ATOM 660 C CA . GLU A 1 84 ? -15.222 0.177 9.789 1.00 94.88 84 GLU A CA 1
ATOM 661 C C . GLU A 1 84 ? -15.092 -1.233 10.384 1.00 94.88 84 GLU A C 1
ATOM 663 O O . GLU A 1 84 ? -14.857 -2.207 9.663 1.00 94.88 84 GLU A O 1
ATOM 668 N N . ASP A 1 85 ? -15.240 -1.352 11.706 1.00 95.12 85 ASP A N 1
ATOM 669 C CA . ASP A 1 85 ? -15.090 -2.614 12.444 1.00 95.12 85 ASP A CA 1
ATOM 670 C C . ASP A 1 85 ? -16.345 -3.502 12.351 1.00 95.12 85 ASP A C 1
ATOM 672 O O . ASP A 1 85 ? -16.969 -3.884 13.341 1.00 95.12 85 ASP A O 1
ATOM 676 N N . SER A 1 86 ? -16.739 -3.816 11.117 1.00 97.19 86 SER A N 1
ATOM 677 C CA . SER A 1 86 ? -17.819 -4.752 10.813 1.00 97.19 86 SER A CA 1
ATOM 678 C C . SER A 1 86 ? -17.269 -6.136 10.461 1.00 97.19 86 SER A C 1
ATOM 680 O O . SER A 1 86 ? -16.155 -6.275 9.949 1.00 97.19 86 SER A O 1
ATOM 682 N N . ALA A 1 87 ? -18.076 -7.181 10.672 1.00 97.31 87 ALA A N 1
ATOM 683 C CA . ALA A 1 87 ? -17.710 -8.547 10.290 1.00 97.31 87 ALA A CA 1
ATOM 684 C C . ALA A 1 87 ? -17.322 -8.641 8.802 1.00 97.31 87 ALA A C 1
ATOM 686 O O . ALA A 1 87 ? -16.273 -9.183 8.472 1.00 97.31 87 ALA A O 1
ATOM 687 N N . ALA A 1 88 ? -18.106 -8.013 7.918 1.00 96.19 88 ALA A N 1
ATOM 688 C CA . ALA A 1 88 ? -17.845 -8.016 6.481 1.00 96.19 88 ALA A CA 1
ATOM 689 C C . ALA A 1 88 ? -16.497 -7.362 6.120 1.00 96.19 88 ALA A C 1
ATOM 691 O O . ALA A 1 88 ? -15.733 -7.916 5.330 1.00 96.19 88 ALA A O 1
ATOM 692 N N . CYS A 1 89 ? -16.171 -6.209 6.713 1.00 95.06 89 CYS A N 1
ATOM 693 C CA . CYS A 1 89 ? -14.888 -5.542 6.476 1.00 95.06 89 CYS A CA 1
ATOM 694 C C . CYS A 1 89 ? -13.715 -6.390 6.986 1.00 95.06 89 CYS A C 1
ATOM 696 O O . CYS A 1 89 ? -12.699 -6.536 6.297 1.00 95.06 89 CYS A O 1
ATOM 698 N N . ASN A 1 90 ? -13.861 -6.983 8.171 1.00 95.56 90 ASN A N 1
ATOM 699 C CA . ASN A 1 90 ? -12.832 -7.819 8.781 1.00 95.56 90 ASN A CA 1
ATOM 700 C C . ASN A 1 90 ? -12.580 -9.107 7.990 1.00 95.56 90 ASN A C 1
ATOM 702 O O . ASN A 1 90 ? -11.421 -9.479 7.800 1.00 95.56 90 ASN A O 1
ATOM 706 N N . ASP A 1 91 ? -13.626 -9.742 7.463 1.00 95.12 91 ASP A N 1
ATOM 707 C CA . ASP A 1 91 ? -13.504 -10.937 6.626 1.00 95.12 91 ASP A CA 1
ATOM 708 C C . ASP A 1 91 ? -12.702 -10.648 5.353 1.00 95.12 91 ASP A C 1
ATOM 710 O O . ASP A 1 91 ? -11.766 -11.380 5.025 1.00 95.12 91 ASP A O 1
ATOM 714 N N . VAL A 1 92 ? -12.988 -9.529 4.677 1.00 92.50 92 VAL A N 1
ATOM 715 C CA . VAL A 1 92 ? -12.234 -9.105 3.487 1.00 92.50 92 VAL A CA 1
ATOM 716 C C . VAL A 1 92 ? -10.775 -8.801 3.841 1.00 92.50 92 VAL A C 1
ATOM 718 O O . VAL A 1 92 ? -9.864 -9.254 3.146 1.00 92.50 92 VAL A O 1
ATOM 721 N N . ARG A 1 93 ? -10.514 -8.090 4.947 1.00 91.00 93 ARG A N 1
ATOM 722 C CA . ARG A 1 93 ? -9.140 -7.804 5.402 1.00 91.00 93 ARG A CA 1
ATOM 723 C C . ARG A 1 93 ? -8.362 -9.082 5.701 1.00 91.00 93 ARG A C 1
ATOM 725 O O . ARG A 1 93 ? -7.195 -9.191 5.328 1.00 91.00 93 ARG A O 1
ATOM 732 N N . ASN A 1 94 ? -9.001 -10.051 6.347 1.00 90.88 94 ASN A N 1
ATOM 733 C CA . ASN A 1 94 ? -8.396 -11.341 6.663 1.00 90.88 94 ASN A CA 1
ATOM 734 C C . ASN A 1 94 ? -8.140 -12.172 5.404 1.00 90.88 94 ASN A C 1
ATOM 736 O O . ASN A 1 94 ? -7.080 -12.788 5.292 1.00 90.88 94 ASN A O 1
ATOM 740 N N . PHE A 1 95 ? -9.052 -12.131 4.430 1.00 89.69 95 PHE A N 1
ATOM 741 C CA . PHE A 1 95 ? -8.840 -12.750 3.127 1.00 89.69 95 PHE A CA 1
ATOM 742 C C . PHE A 1 95 ? -7.584 -12.192 2.446 1.00 89.69 95 PHE A C 1
ATOM 744 O O . PHE A 1 95 ? -6.688 -12.969 2.118 1.00 89.69 95 PHE A O 1
ATOM 751 N N . PHE A 1 96 ? -7.450 -10.865 2.325 1.00 86.12 96 PHE A N 1
ATOM 752 C CA . PHE A 1 96 ? -6.260 -10.254 1.719 1.00 86.12 96 PHE A CA 1
ATOM 753 C C . PHE A 1 96 ? -4.966 -10.591 2.472 1.00 86.12 96 PHE A C 1
ATOM 755 O O . PHE A 1 96 ? -3.964 -10.889 1.830 1.00 86.12 96 PHE A O 1
ATOM 762 N N . LYS A 1 97 ? -4.989 -10.636 3.811 1.00 84.75 97 LYS A N 1
ATOM 763 C CA . LYS A 1 97 ? -3.836 -11.076 4.624 1.00 84.75 97 LYS A CA 1
ATOM 764 C C . LYS A 1 97 ? -3.458 -12.545 4.411 1.00 84.75 97 LYS A C 1
ATOM 766 O O . LYS A 1 97 ? -2.312 -12.921 4.636 1.00 84.75 97 LYS A O 1
ATOM 771 N N . SER A 1 98 ? -4.410 -13.390 4.017 1.00 85.12 98 SER A N 1
ATOM 772 C CA . SER A 1 98 ? -4.165 -14.812 3.746 1.00 85.12 98 SER A CA 1
ATOM 773 C C . SER A 1 98 ? -3.573 -15.069 2.354 1.00 85.12 98 SER A C 1
ATOM 775 O O . SER A 1 98 ? -2.996 -16.134 2.106 1.00 85.12 98 SER A O 1
ATOM 777 N N . CYS A 1 99 ? -3.695 -14.102 1.439 1.00 79.75 99 CYS A N 1
ATOM 778 C CA . CYS A 1 99 ? -3.203 -14.222 0.076 1.00 79.75 99 CYS A CA 1
ATOM 779 C C . CYS A 1 99 ? -1.671 -14.290 0.045 1.00 79.75 99 CYS A C 1
ATOM 781 O O . CYS A 1 99 ? -0.973 -13.420 0.548 1.00 79.75 99 CYS A O 1
ATOM 783 N N . LYS A 1 100 ? -1.127 -15.298 -0.646 1.00 67.62 100 LYS A N 1
ATOM 784 C CA . LYS A 1 100 ? 0.324 -15.437 -0.878 1.00 67.62 100 LYS A CA 1
ATOM 785 C C . LYS A 1 100 ? 0.809 -14.721 -2.144 1.00 67.62 100 LYS A C 1
ATOM 787 O O . LYS A 1 100 ? 1.935 -14.973 -2.577 1.00 67.62 100 LYS A O 1
ATOM 792 N N . HIS A 1 101 ? -0.043 -13.902 -2.762 1.00 63.25 101 HIS A N 1
ATOM 793 C CA . HIS A 1 101 ? 0.274 -13.233 -4.019 1.00 63.25 101 HIS A CA 1
ATOM 794 C C . HIS A 1 101 ? 1.447 -12.265 -3.815 1.00 63.25 101 HIS A C 1
ATOM 796 O O . HIS A 1 101 ? 1.497 -11.613 -2.772 1.00 63.25 101 HIS A O 1
ATOM 802 N N . PRO A 1 102 ? 2.362 -12.125 -4.786 1.00 56.62 102 PRO A N 1
ATOM 803 C CA . PRO A 1 102 ? 3.524 -11.259 -4.622 1.00 56.62 102 PRO A CA 1
ATOM 804 C C . PRO A 1 102 ? 3.138 -9.795 -4.327 1.00 56.62 102 PRO A C 1
ATOM 806 O O . PRO A 1 102 ? 3.707 -9.194 -3.429 1.00 56.62 102 PRO A O 1
ATOM 809 N N . LEU A 1 103 ? 2.069 -9.278 -4.953 1.00 56.03 103 LEU A N 1
ATOM 810 C CA . LEU A 1 103 ? 1.518 -7.938 -4.658 1.00 56.03 103 LEU A CA 1
ATOM 811 C C . LEU A 1 103 ? 0.858 -7.794 -3.268 1.00 56.03 103 LEU A C 1
ATOM 813 O O . LEU A 1 103 ? 0.460 -6.690 -2.913 1.00 56.03 103 LEU A O 1
ATOM 817 N N . PHE A 1 104 ? 0.678 -8.886 -2.516 1.00 57.00 104 PHE A N 1
ATOM 818 C CA . PHE A 1 104 ? -0.017 -8.921 -1.217 1.00 57.00 104 PHE A CA 1
ATOM 819 C C . PHE A 1 104 ? 0.853 -9.489 -0.084 1.00 57.00 104 PHE A C 1
ATOM 821 O O . PHE A 1 104 ? 0.358 -9.692 1.022 1.00 57.00 104 PHE A O 1
ATOM 828 N N . LYS A 1 105 ? 2.139 -9.765 -0.340 1.00 53.28 105 LYS A N 1
ATOM 829 C CA . LYS A 1 105 ? 3.094 -10.190 0.687 1.00 53.28 105 LYS A CA 1
ATOM 830 C C . LYS A 1 105 ? 3.797 -8.964 1.269 1.00 53.28 105 LYS A C 1
ATOM 832 O O . LYS A 1 105 ? 4.754 -8.477 0.673 1.00 53.28 105 LYS A O 1
ATOM 837 N N . PHE A 1 106 ? 3.348 -8.527 2.442 1.00 48.22 106 PHE A N 1
ATOM 838 C CA . PHE A 1 106 ? 4.025 -7.539 3.286 1.00 48.22 106 PHE A CA 1
ATOM 839 C C . PHE A 1 106 ? 4.120 -8.065 4.715 1.00 48.22 106 PHE A C 1
ATOM 841 O O . PHE A 1 106 ? 3.120 -8.660 5.184 1.00 48.22 106 PHE A O 1
#